Protein AF-A0AAD4YRJ9-F1 (afdb_monomer)

pLDDT: mean 75.24, std 16.83, range [31.03, 90.44]

InterPro domains:
  IPR000873 AMP-dependent synthetase/ligase domain [PF00501] (6-112)

Solvent-accessible surface area (backbone atoms only — not comparable to full-atom values): 7848 Å² total; per-residue (Å²): 118,70,64,43,56,47,49,66,72,63,66,49,64,65,44,82,37,48,64,94,44,44,69,63,50,53,56,38,48,56,52,37,54,75,75,39,99,57,82,74,49,36,38,31,36,45,75,81,87,67,95,72,77,100,62,77,73,82,65,85,47,102,53,53,45,50,45,70,68,50,57,73,72,53,65,92,82,66,76,83,82,70,75,94,47,49,77,40,77,76,49,71,48,75,51,92,58,99,54,99,63,86,45,72,51,75,38,23,55,43,58,55,50,49,54,55,50,52,60,53,66,70,73,109

Sequence (124 aa):
MLSVRLLSHSEARIVFVDYQLLEIAQGTLNLLTQKTDTKPPILVLIAVSEGSSDTSPTICTSNTYEYESLLETGDGGFEIRRPRSEWDPISVNYTSGTTPRPKGVVYSSGVLILTRCLRFCFME

Foldseek 3Di:
DLLLLVCVVVVAQEDEDEPVCVVVVVVSQVVNVVPDVRDGHQYEYEYDCPDDDDCPPPPPDPRYHYPVVVVVVDDPPDDDDDDPDQPDWDDWDWDPDPDPHIDTDTHGNVNVVVVVVVVVVVVD

Structure (mmCIF, N/CA/C/O backbone):
data_AF-A0AAD4YRJ9-F1
#
_entry.id   AF-A0AAD4YRJ9-F1
#
loop_
_atom_site.group_PDB
_atom_site.id
_atom_site.type_symbol
_atom_site.label_atom_id
_atom_site.label_alt_id
_atom_site.label_comp_id
_atom_site.label_asym_id
_atom_site.label_entity_id
_atom_site.label_seq_id
_atom_site.pdbx_PDB_ins_code
_atom_site.Cartn_x
_atom_site.Cartn_y
_atom_site.Cartn_z
_atom_site.occupancy
_atom_site.B_iso_or_equiv
_atom_site.auth_seq_id
_atom_site.auth_comp_id
_atom_site.auth_asym_id
_atom_site.auth_atom_id
_atom_site.pdbx_PDB_model_num
ATOM 1 N N . MET A 1 1 ? -2.217 9.780 14.224 1.00 55.25 1 MET A N 1
ATOM 2 C CA . MET A 1 1 ? -1.922 11.005 13.428 1.00 55.25 1 MET A CA 1
ATOM 3 C C . MET A 1 1 ? -0.766 10.823 12.439 1.00 55.25 1 MET A C 1
ATOM 5 O O . MET A 1 1 ? -0.833 11.402 11.361 1.00 55.25 1 MET A O 1
ATOM 9 N N . LEU A 1 2 ? 0.256 10.011 12.759 1.00 59.69 2 LEU A N 1
ATOM 10 C CA . LEU A 1 2 ? 1.348 9.676 11.829 1.00 59.69 2 LEU A CA 1
ATOM 11 C C . LEU A 1 2 ? 0.848 8.911 10.582 1.00 59.69 2 LEU A C 1
ATOM 13 O O . LEU A 1 2 ? 1.251 9.226 9.469 1.00 59.69 2 LEU A O 1
ATOM 17 N N . SER A 1 3 ? -0.093 7.979 10.771 1.00 74.56 3 SER A N 1
ATOM 18 C CA . SER A 1 3 ? -0.665 7.122 9.721 1.00 74.56 3 SER A CA 1
ATOM 19 C C . SER A 1 3 ? -1.350 7.896 8.585 1.00 74.56 3 SER A C 1
ATOM 21 O O . SER A 1 3 ? -1.067 7.636 7.423 1.00 74.56 3 SER A O 1
ATOM 23 N N . VAL A 1 4 ? -2.173 8.905 8.903 1.00 82.38 4 VAL A N 1
ATOM 24 C CA . VAL A 1 4 ? -2.864 9.748 7.901 1.00 82.38 4 VAL A CA 1
ATOM 25 C C . VAL A 1 4 ? -1.858 10.435 6.975 1.00 82.38 4 VAL A C 1
ATOM 27 O O . VAL A 1 4 ? -1.977 10.348 5.762 1.00 82.38 4 VAL A O 1
ATOM 30 N N . ARG A 1 5 ? -0.827 11.080 7.539 1.00 83.31 5 ARG A N 1
ATOM 31 C CA . ARG A 1 5 ? 0.186 11.797 6.745 1.00 83.31 5 ARG A CA 1
ATOM 32 C C . ARG A 1 5 ? 1.020 10.858 5.881 1.00 83.31 5 ARG A C 1
ATOM 34 O O . ARG A 1 5 ? 1.406 11.250 4.787 1.00 83.31 5 ARG A O 1
ATOM 41 N N . LEU A 1 6 ? 1.315 9.658 6.380 1.00 85.38 6 LEU A N 1
ATOM 42 C CA . LEU A 1 6 ? 2.046 8.643 5.627 1.00 85.38 6 LEU A CA 1
ATOM 43 C C . LEU A 1 6 ? 1.241 8.176 4.418 1.00 85.38 6 LEU A C 1
ATOM 45 O O . LEU A 1 6 ? 1.779 8.177 3.319 1.00 85.38 6 LEU A O 1
ATOM 49 N N . LEU A 1 7 ? -0.039 7.855 4.613 1.00 83.75 7 LEU A N 1
ATOM 50 C CA . LEU A 1 7 ? -0.923 7.429 3.530 1.00 83.75 7 LEU A CA 1
ATOM 51 C C . LEU A 1 7 ? -1.183 8.550 2.513 1.00 83.75 7 LEU A C 1
ATOM 53 O O . LEU A 1 7 ? -1.186 8.285 1.316 1.00 83.75 7 LEU A O 1
ATOM 57 N N . SER A 1 8 ? -1.327 9.803 2.964 1.00 85.00 8 SER A N 1
ATOM 58 C CA . SER A 1 8 ? -1.414 10.953 2.051 1.00 85.00 8 SER A CA 1
ATOM 59 C C . SER A 1 8 ? -0.128 11.147 1.246 1.00 85.00 8 SER A C 1
ATOM 61 O O . SER A 1 8 ? -0.192 11.463 0.068 1.00 85.00 8 SER A O 1
ATOM 63 N N . HIS A 1 9 ? 1.043 10.984 1.871 1.00 86.50 9 HIS A N 1
ATOM 64 C CA . HIS A 1 9 ? 2.334 11.197 1.209 1.00 86.50 9 HIS A CA 1
ATOM 65 C C . HIS A 1 9 ? 2.730 10.040 0.286 1.00 86.50 9 HIS A C 1
ATOM 67 O O . HIS A 1 9 ? 3.439 10.254 -0.691 1.00 86.50 9 HIS A O 1
ATOM 73 N N . SER A 1 10 ? 2.326 8.808 0.603 1.00 86.25 10 SER A N 1
ATOM 74 C CA . SER A 1 10 ? 2.628 7.638 -0.222 1.00 86.25 10 SER A CA 1
ATOM 75 C C . SER A 1 10 ? 1.723 7.505 -1.440 1.00 86.25 10 SER A C 1
ATOM 77 O O . SER A 1 10 ? 2.042 6.697 -2.308 1.00 86.25 10 SER A O 1
ATOM 79 N N . GLU A 1 11 ? 0.608 8.245 -1.488 1.00 86.00 11 GLU A N 1
ATOM 80 C CA . GLU A 1 11 ? -0.424 8.124 -2.527 1.00 86.00 11 GLU A CA 1
ATOM 81 C C . GLU A 1 11 ? -0.848 6.661 -2.748 1.00 86.00 11 GLU A C 1
ATOM 83 O O . GLU A 1 11 ? -1.108 6.210 -3.869 1.00 86.00 11 GLU A O 1
ATOM 88 N N . ALA A 1 12 ? -0.877 5.888 -1.655 1.00 86.50 12 ALA A N 1
ATOM 89 C CA . ALA A 1 12 ? -1.204 4.474 -1.705 1.00 86.50 12 ALA A CA 1
ATOM 90 C C . ALA A 1 12 ? -2.596 4.283 -2.317 1.00 86.50 12 ALA A C 1
ATOM 92 O O . ALA A 1 12 ? -3.555 4.955 -1.945 1.00 86.50 12 ALA A O 1
ATOM 93 N N . ARG A 1 13 ? -2.705 3.339 -3.256 1.00 87.69 13 ARG A N 1
ATOM 94 C CA . ARG A 1 13 ? -3.984 2.976 -3.888 1.00 87.69 13 ARG A CA 1
ATOM 95 C C . ARG A 1 13 ? -4.672 1.810 -3.191 1.00 87.69 13 ARG A C 1
ATOM 97 O O . ARG A 1 13 ? -5.893 1.713 -3.237 1.00 87.69 13 ARG A O 1
ATOM 104 N N . ILE A 1 14 ? -3.882 0.933 -2.578 1.00 89.88 14 ILE A N 1
ATOM 105 C CA . ILE A 1 14 ? -4.322 -0.279 -1.889 1.00 89.88 14 ILE A CA 1
ATOM 106 C C . ILE A 1 14 ? -3.573 -0.347 -0.558 1.00 89.88 14 ILE A C 1
ATOM 108 O O . ILE A 1 14 ? -2.380 -0.037 -0.512 1.00 89.88 14 ILE A O 1
ATOM 112 N N . VAL A 1 15 ? -4.264 -0.736 0.511 1.00 90.44 15 VAL A N 1
ATOM 113 C CA . VAL A 1 15 ? -3.689 -0.948 1.842 1.00 90.44 15 VAL A CA 1
ATOM 114 C C . VAL A 1 15 ? -4.130 -2.312 2.353 1.00 90.44 15 VAL A C 1
ATOM 116 O O . VAL A 1 15 ? -5.323 -2.562 2.502 1.00 90.44 15 VAL A O 1
ATOM 119 N N . PHE A 1 16 ? -3.155 -3.168 2.646 1.00 90.38 16 PHE A N 1
ATOM 120 C CA . PHE A 1 16 ? -3.384 -4.444 3.314 1.00 90.38 16 PHE A CA 1
ATOM 121 C C . PHE A 1 16 ? -3.363 -4.240 4.826 1.00 90.38 16 PHE A C 1
ATOM 123 O O . PHE A 1 16 ? -2.486 -3.544 5.346 1.00 90.38 16 PHE A O 1
ATOM 130 N N . VAL A 1 17 ? -4.334 -4.821 5.523 1.00 90.12 17 VAL A N 1
ATOM 131 C CA . VAL A 1 17 ? -4.517 -4.650 6.966 1.00 90.12 17 VAL A CA 1
ATOM 132 C C . VAL A 1 17 ? -4.850 -5.998 7.587 1.00 90.12 17 VAL A C 1
ATOM 134 O O . VAL A 1 17 ? -5.699 -6.722 7.078 1.00 90.12 17 VAL A O 1
ATOM 137 N N . ASP A 1 18 ? -4.185 -6.321 8.690 1.00 89.06 18 ASP A N 1
ATOM 138 C CA . ASP A 1 18 ? -4.538 -7.466 9.529 1.00 89.06 18 ASP A CA 1
ATOM 139 C C . ASP A 1 18 ? -5.871 -7.214 10.251 1.00 89.06 18 ASP A C 1
ATOM 141 O O . ASP A 1 18 ? -6.174 -6.074 10.618 1.00 89.06 18 ASP A O 1
ATOM 145 N N . TYR A 1 19 ? -6.649 -8.266 10.504 1.00 84.62 19 TYR A N 1
ATOM 146 C CA . TYR A 1 19 ? -7.891 -8.185 11.272 1.00 84.62 19 TYR A CA 1
ATOM 147 C C . TYR A 1 19 ? -7.7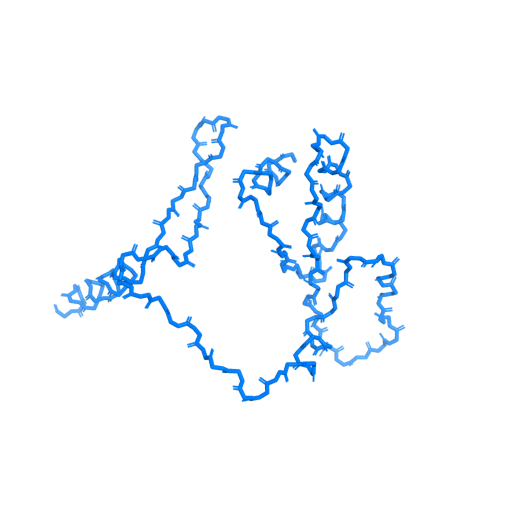64 -7.386 12.579 1.00 84.62 19 TYR A C 1
ATOM 149 O O . TYR A 1 19 ? -8.620 -6.551 12.877 1.00 84.62 19 TYR A O 1
ATOM 157 N N . GLN A 1 20 ? -6.656 -7.537 13.309 1.00 86.00 20 GLN A N 1
ATOM 158 C CA . GLN A 1 20 ? -6.417 -6.834 14.578 1.00 86.00 20 GLN A CA 1
ATOM 159 C C . GLN A 1 20 ? -6.294 -5.308 14.434 1.00 86.00 20 GLN A C 1
ATOM 161 O O . GLN A 1 20 ? -6.462 -4.571 15.406 1.00 86.00 20 GLN A O 1
ATOM 166 N N . LEU A 1 21 ? -5.977 -4.813 13.236 1.00 87.25 21 LEU A N 1
ATOM 167 C CA . LEU A 1 21 ? -5.735 -3.394 12.957 1.00 87.25 21 LEU A CA 1
ATOM 168 C C . LEU A 1 21 ? -6.863 -2.742 12.147 1.00 87.25 21 LEU A C 1
ATOM 170 O O . LEU A 1 21 ? -6.758 -1.563 11.792 1.00 87.25 21 LEU A O 1
ATOM 174 N N . LEU A 1 22 ? -7.944 -3.477 11.870 1.00 85.62 22 LEU A N 1
ATOM 175 C CA . LEU A 1 22 ? -9.047 -3.031 11.022 1.00 85.62 22 LEU A CA 1
ATOM 176 C C . LEU A 1 22 ? -9.678 -1.723 11.518 1.00 85.62 22 LEU A C 1
ATOM 178 O O . LEU A 1 22 ? -9.828 -0.779 10.741 1.00 85.62 22 LEU A O 1
ATOM 182 N N . GLU A 1 23 ? -9.990 -1.631 12.812 1.00 85.75 23 GLU A N 1
ATOM 183 C CA . GLU A 1 23 ? -10.621 -0.439 13.399 1.00 85.75 23 GLU A CA 1
ATOM 184 C C . GLU A 1 23 ? -9.730 0.805 13.264 1.00 85.75 23 GLU A C 1
ATOM 186 O O . GLU A 1 23 ? -10.184 1.890 12.887 1.00 85.75 23 GLU A O 1
ATOM 191 N N . ILE A 1 24 ? -8.425 0.643 13.506 1.00 88.81 24 ILE A N 1
ATOM 192 C CA . ILE A 1 24 ? -7.434 1.721 13.395 1.00 88.81 24 ILE A CA 1
ATOM 193 C C . ILE A 1 24 ? -7.309 2.178 11.938 1.00 88.81 24 ILE A C 1
ATOM 195 O O . ILE A 1 24 ? -7.201 3.383 11.663 1.00 88.81 24 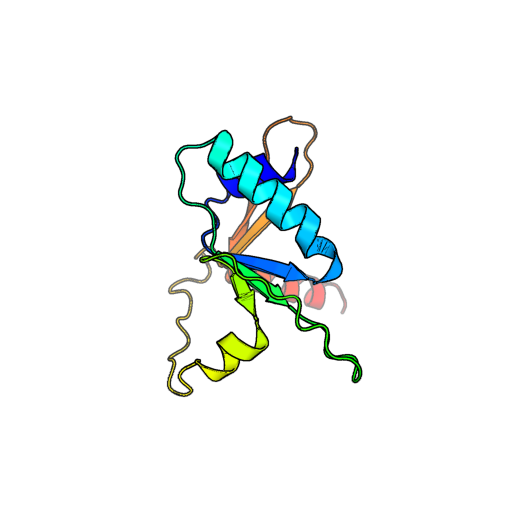ILE A O 1
ATOM 199 N N . ALA A 1 25 ? -7.327 1.234 10.997 1.00 87.44 25 ALA A N 1
ATOM 200 C CA . ALA A 1 25 ? -7.256 1.526 9.574 1.00 87.44 25 ALA A CA 1
ATOM 201 C C . ALA A 1 25 ? -8.502 2.280 9.095 1.00 87.44 25 ALA A C 1
ATOM 203 O O . ALA A 1 25 ? -8.361 3.356 8.512 1.00 87.44 25 ALA A O 1
ATOM 204 N N . GLN A 1 26 ? -9.706 1.800 9.414 1.00 87.12 26 GLN A N 1
ATOM 205 C CA . GLN A 1 26 ? -10.963 2.474 9.069 1.00 87.12 26 GLN A CA 1
ATOM 206 C C . GLN A 1 26 ? -11.035 3.884 9.666 1.00 87.12 26 GLN A C 1
ATOM 208 O O . GLN A 1 26 ? -11.330 4.848 8.955 1.00 87.12 26 GLN A O 1
ATOM 213 N N . GLY A 1 27 ? -10.669 4.041 10.943 1.00 88.25 27 GLY A N 1
ATOM 214 C CA . GLY A 1 27 ? -10.580 5.353 11.584 1.00 88.25 27 GLY A CA 1
ATOM 215 C C . GLY A 1 27 ? -9.604 6.290 10.866 1.00 88.25 27 GLY A C 1
ATOM 216 O O . GLY A 1 27 ? -9.894 7.469 10.660 1.00 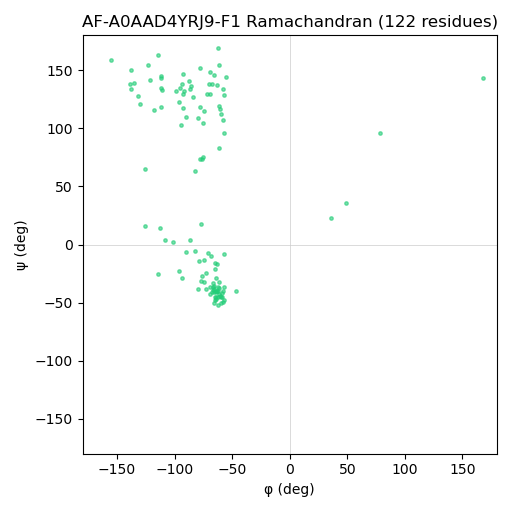88.25 27 GLY A O 1
ATOM 217 N N . THR A 1 28 ? -8.464 5.767 10.410 1.00 87.62 28 THR A N 1
ATOM 218 C CA . THR A 1 28 ? -7.475 6.539 9.645 1.00 87.62 28 THR A CA 1
ATOM 219 C C . THR A 1 28 ? -8.006 6.951 8.266 1.00 87.62 28 THR A C 1
ATOM 221 O O . THR A 1 28 ? -7.790 8.096 7.869 1.00 87.62 28 THR A O 1
ATOM 224 N N . LEU A 1 29 ? -8.719 6.073 7.551 1.00 86.81 29 LEU A N 1
ATOM 225 C CA . LEU A 1 29 ? -9.303 6.365 6.231 1.00 86.81 29 LEU A CA 1
ATOM 226 C C . LEU A 1 29 ? -10.418 7.413 6.297 1.00 86.81 29 LEU A C 1
ATOM 228 O O . LEU A 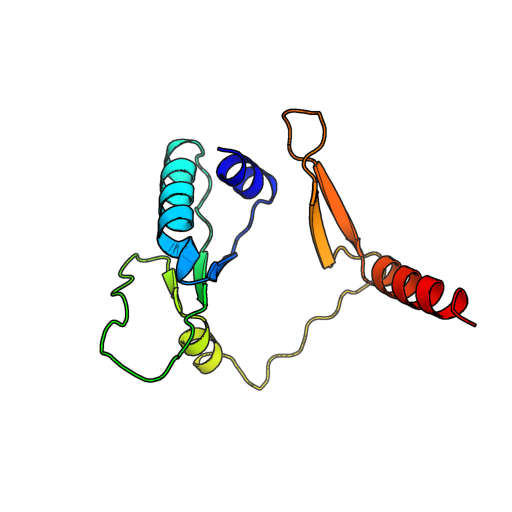1 29 ? -10.474 8.316 5.456 1.00 86.81 29 LEU A O 1
ATOM 232 N N . ASN A 1 30 ? -11.254 7.348 7.333 1.00 87.75 30 ASN A N 1
ATOM 233 C CA . ASN A 1 30 ? -12.282 8.355 7.590 1.00 87.75 30 ASN A CA 1
ATOM 234 C C . ASN A 1 30 ? -11.651 9.737 7.816 1.00 87.75 30 ASN A C 1
ATOM 236 O O . ASN A 1 30 ? -12.080 10.726 7.224 1.00 87.75 30 ASN A O 1
ATOM 240 N N . LEU A 1 31 ? -10.573 9.803 8.605 1.00 88.06 31 LEU A N 1
ATOM 241 C CA . LEU A 1 31 ? -9.823 11.045 8.825 1.00 88.06 31 LEU A CA 1
ATOM 242 C C . LEU A 1 31 ? -9.103 11.547 7.567 1.00 88.06 31 LEU A C 1
ATOM 244 O O . LEU A 1 31 ? -8.955 12.756 7.396 1.00 88.06 31 LEU A O 1
ATOM 248 N N . LEU A 1 32 ? -8.637 10.640 6.708 1.00 86.31 32 LEU A N 1
ATOM 249 C CA . LEU A 1 32 ? -8.027 10.960 5.416 1.00 86.31 32 LEU A CA 1
ATOM 250 C C . LEU A 1 32 ? -9.036 11.673 4.510 1.00 86.31 32 LEU A C 1
ATOM 252 O O . LEU A 1 32 ? -8.774 12.779 4.049 1.00 86.31 32 LEU A O 1
ATOM 256 N N . THR A 1 33 ? -10.219 11.083 4.347 1.00 84.88 33 THR A N 1
ATOM 257 C CA . THR A 1 33 ? -11.297 11.629 3.505 1.00 84.88 33 THR A CA 1
ATOM 258 C C . THR A 1 33 ? -11.767 13.002 3.998 1.00 84.88 33 THR A C 1
ATOM 260 O O . THR A 1 33 ? -12.113 13.866 3.205 1.00 84.88 33 THR A O 1
ATOM 263 N N . GLN A 1 34 ? -11.730 13.244 5.313 1.00 85.44 34 GLN A N 1
ATOM 264 C CA . GLN A 1 34 ? -12.075 14.550 5.888 1.00 85.44 34 GLN A CA 1
ATOM 265 C C . GLN A 1 34 ? -10.998 15.624 5.681 1.00 85.44 34 GLN A C 1
ATOM 267 O O . GLN A 1 34 ? -11.317 16.809 5.627 1.00 85.44 34 GLN A O 1
ATOM 272 N N . LYS A 1 35 ? -9.714 15.245 5.643 1.00 81.62 35 LYS A N 1
ATOM 273 C CA . LYS A 1 35 ? -8.588 16.199 5.614 1.00 81.62 35 LYS A CA 1
ATOM 274 C C . LYS A 1 35 ? -8.056 16.492 4.222 1.00 81.62 35 LYS A C 1
ATOM 276 O O . LYS A 1 35 ? -7.371 17.498 4.046 1.00 81.62 35 LYS A O 1
ATOM 281 N N . THR A 1 36 ? -8.290 15.597 3.277 1.00 75.06 36 THR A N 1
ATOM 282 C CA . THR A 1 36 ? -7.705 15.649 1.940 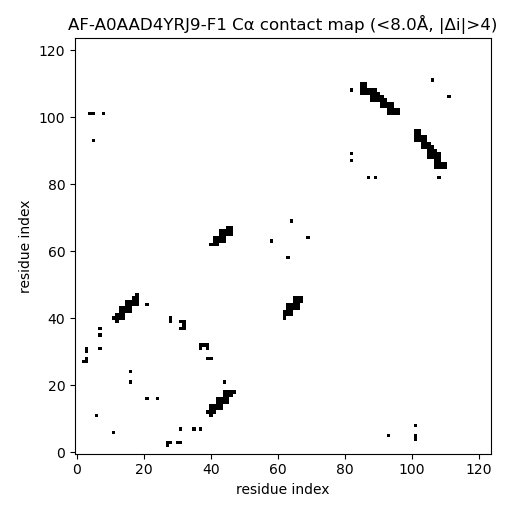1.00 75.06 36 THR A CA 1
ATOM 283 C C . THR A 1 36 ? -8.753 15.274 0.912 1.00 75.06 36 THR A C 1
ATOM 285 O O . THR A 1 36 ? -9.465 14.297 1.104 1.00 75.06 36 THR A O 1
ATOM 288 N N . ASP A 1 37 ? -8.786 15.999 -0.204 1.00 75.75 37 ASP A N 1
ATOM 289 C CA . ASP A 1 37 ? -9.698 15.756 -1.334 1.00 75.75 37 ASP A CA 1
ATOM 290 C C . ASP A 1 37 ? -9.249 14.569 -2.222 1.00 75.75 37 ASP A C 1
ATOM 292 O O . ASP A 1 37 ? -9.618 14.423 -3.385 1.00 75.75 37 ASP A O 1
ATOM 296 N N . THR A 1 38 ? -8.360 13.722 -1.696 1.00 73.94 38 THR A N 1
ATOM 297 C CA . THR A 1 38 ? -7.808 12.560 -2.393 1.00 73.94 38 THR A CA 1
ATOM 298 C C . THR A 1 38 ? -8.686 11.337 -2.197 1.00 73.94 38 THR A C 1
ATOM 300 O O . THR A 1 38 ? -9.146 11.061 -1.088 1.00 73.94 38 THR A O 1
ATOM 303 N N . LYS A 1 39 ? -8.843 10.544 -3.263 1.00 80.00 39 LYS A N 1
ATOM 304 C CA . LYS A 1 39 ? -9.569 9.273 -3.214 1.00 80.00 39 LYS A CA 1
ATOM 305 C C . LYS A 1 39 ? -8.946 8.351 -2.151 1.00 80.00 39 LYS A C 1
ATOM 307 O O . LYS A 1 39 ? -7.734 8.130 -2.204 1.00 80.00 39 LYS A O 1
ATOM 312 N N . PRO A 1 40 ? -9.739 7.792 -1.218 1.00 82.69 40 PRO A N 1
ATOM 313 C CA . PRO A 1 40 ? -9.205 6.881 -0.217 1.00 82.69 40 PRO A CA 1
ATOM 314 C C . PRO A 1 40 ? -8.694 5.591 -0.880 1.00 82.69 40 PRO A C 1
ATOM 316 O O . PRO A 1 40 ? -9.284 5.135 -1.870 1.00 82.69 40 PRO A O 1
ATOM 319 N N . PRO A 1 41 ? -7.615 4.987 -0.351 1.00 86.94 41 PRO A N 1
ATOM 320 C CA . PRO A 1 41 ? -7.150 3.690 -0.819 1.00 86.94 41 PRO A CA 1
ATOM 321 C C . PRO A 1 41 ? -8.205 2.603 -0.607 1.00 86.94 41 PRO A C 1
ATOM 323 O O . PRO A 1 41 ? -9.038 2.678 0.297 1.00 86.94 41 PRO A O 1
ATOM 326 N N . ILE A 1 42 ? -8.119 1.564 -1.429 1.00 88.69 42 ILE A N 1
ATOM 327 C CA . ILE A 1 42 ? -8.874 0.325 -1.256 1.00 88.69 42 ILE A CA 1
ATOM 328 C C . ILE A 1 42 ? -8.280 -0.431 -0.067 1.00 88.69 42 ILE A C 1
ATOM 330 O O . ILE A 1 42 ? -7.063 -0.627 -0.010 1.00 88.69 42 ILE A O 1
ATOM 334 N N . LEU A 1 43 ? -9.122 -0.848 0.875 1.00 88.94 43 LEU A N 1
ATOM 335 C CA . LEU A 1 43 ? -8.694 -1.630 2.030 1.00 88.94 43 LEU A CA 1
ATOM 336 C C . LEU A 1 43 ? -8.834 -3.118 1.710 1.00 88.94 43 LEU A C 1
ATOM 338 O O . LEU A 1 43 ? -9.885 -3.558 1.250 1.00 88.94 43 LEU A O 1
ATOM 342 N N . VAL A 1 44 ? -7.776 -3.886 1.950 1.00 89.31 44 VAL A N 1
ATOM 343 C CA . VAL A 1 44 ? -7.777 -5.345 1.812 1.00 89.31 44 VAL A CA 1
ATOM 344 C C . VAL A 1 44 ? -7.495 -5.956 3.176 1.00 89.31 44 VAL A C 1
ATOM 346 O O . VAL A 1 44 ? -6.426 -5.740 3.747 1.00 89.31 44 VAL A O 1
ATOM 349 N N . LEU A 1 45 ? -8.464 -6.692 3.707 1.00 88.94 45 LEU A N 1
ATOM 350 C CA . LEU A 1 45 ? -8.355 -7.375 4.983 1.00 88.94 45 LEU A CA 1
ATOM 351 C C . LEU A 1 45 ? -7.670 -8.728 4.806 1.00 88.94 45 LEU A C 1
ATOM 353 O O . LEU A 1 45 ? -8.130 -9.558 4.027 1.00 88.94 45 LEU A O 1
ATOM 357 N N . ILE A 1 46 ? -6.624 -8.969 5.587 1.00 87.81 46 ILE A N 1
ATOM 358 C CA . ILE A 1 46 ? -6.025 -10.289 5.760 1.00 87.81 46 ILE A CA 1
ATOM 359 C C . ILE A 1 46 ? -6.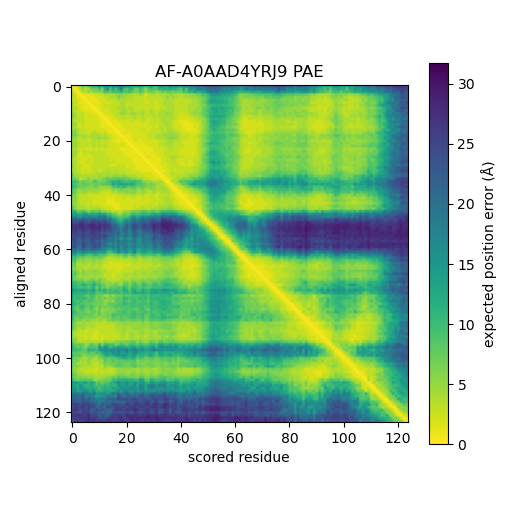669 -10.905 7.003 1.00 87.81 46 ILE A C 1
ATOM 361 O O . ILE A 1 46 ? -6.371 -10.505 8.131 1.00 87.81 46 ILE A O 1
ATOM 365 N N . ALA A 1 47 ? -7.606 -11.825 6.784 1.00 80.81 47 ALA A N 1
ATOM 366 C CA . ALA A 1 47 ? -8.245 -12.581 7.851 1.00 80.81 47 ALA A CA 1
ATOM 367 C C . ALA A 1 47 ? -7.391 -13.806 8.201 1.00 80.81 47 ALA A C 1
ATOM 369 O O . ALA A 1 47 ? -6.897 -14.504 7.317 1.00 80.81 47 ALA A O 1
ATOM 370 N N . VAL A 1 48 ? -7.221 -14.078 9.495 1.00 70.88 48 VAL A N 1
ATOM 371 C CA . VAL A 1 48 ? -6.605 -15.322 9.963 1.00 70.88 48 VAL A CA 1
ATOM 372 C C . VAL A 1 48 ? -7.730 -16.332 10.157 1.00 70.88 48 VAL A C 1
ATOM 374 O O . VAL A 1 48 ? -8.555 -16.180 11.056 1.00 70.88 48 VAL A O 1
ATOM 377 N N . SER A 1 49 ? -7.781 -17.349 9.298 1.00 59.66 49 SER A N 1
ATOM 378 C CA . SER A 1 49 ? -8.721 -18.465 9.424 1.00 59.66 49 SER A CA 1
ATOM 379 C C . SER A 1 49 ? -8.246 -19.425 10.522 1.00 59.66 49 SER A C 1
ATOM 381 O O . SER A 1 49 ? -7.703 -20.494 10.259 1.00 59.66 49 SER A O 1
ATOM 383 N N . GLU A 1 50 ? -8.393 -19.019 11.782 1.00 49.97 50 GLU A N 1
ATOM 384 C CA . GLU A 1 50 ? -8.372 -19.958 12.906 1.00 49.97 50 GLU A CA 1
ATOM 385 C C . GLU A 1 50 ? -9.763 -20.597 12.944 1.00 49.97 50 GLU A C 1
ATOM 387 O O . GLU A 1 50 ? -10.761 -19.927 13.208 1.00 49.97 50 GLU A O 1
ATOM 392 N N . GLY A 1 51 ? -9.854 -21.876 12.577 1.00 51.44 51 GLY A N 1
ATOM 393 C CA . GLY A 1 51 ? -11.122 -22.573 12.388 1.00 51.44 51 GLY A CA 1
ATOM 394 C C . GLY A 1 51 ? -12.019 -22.552 13.627 1.00 51.44 51 GLY A C 1
ATOM 395 O O . GLY A 1 51 ? -11.879 -23.396 14.503 1.00 51.44 51 GLY A O 1
ATOM 396 N N . SER A 1 52 ? -12.955 -21.606 13.701 1.00 44.47 52 SER A N 1
ATOM 397 C CA . SER A 1 52 ? -14.300 -21.726 14.283 1.00 44.47 52 SER A CA 1
ATOM 398 C C . SER A 1 52 ? -14.962 -20.353 14.442 1.00 44.47 52 SER A C 1
ATOM 400 O O . SER A 1 52 ? -14.337 -19.378 14.844 1.00 44.47 52 SER A O 1
ATOM 402 N N . SER A 1 53 ? -16.277 -20.341 14.206 1.00 36.94 53 SER A N 1
ATOM 403 C CA . SER A 1 53 ? -17.262 -19.279 14.467 1.00 36.94 53 SER A CA 1
ATOM 404 C C . SER A 1 53 ? -17.323 -18.103 13.482 1.00 36.94 53 SER A C 1
ATOM 406 O O . SER A 1 53 ? -16.593 -17.127 13.598 1.00 36.94 53 SER A O 1
ATOM 408 N N . ASP A 1 54 ? -18.249 -18.207 12.519 1.00 41.25 54 ASP A N 1
ATOM 409 C CA . ASP A 1 54 ? -19.440 -17.349 12.300 1.00 41.25 54 ASP A CA 1
ATOM 410 C C . ASP A 1 54 ? -19.376 -15.839 12.581 1.00 41.25 54 ASP A C 1
ATOM 412 O O . ASP A 1 54 ? -20.400 -15.179 12.745 1.00 41.25 54 ASP A O 1
ATOM 416 N N . THR A 1 55 ? -18.195 -15.246 12.563 1.00 41.81 55 THR A N 1
ATOM 417 C CA . THR A 1 55 ? -18.035 -13.798 12.523 1.00 41.81 55 THR A CA 1
ATOM 418 C C . THR A 1 55 ? -17.154 -13.484 11.333 1.00 41.81 55 THR A C 1
ATOM 420 O O . THR A 1 55 ? -16.040 -12.998 11.483 1.00 41.81 55 THR A O 1
ATOM 423 N N . SER A 1 56 ? -17.654 -13.765 10.123 1.00 45.25 56 SER A N 1
ATOM 424 C CA . SER A 1 56 ? -17.259 -12.924 8.997 1.00 45.25 56 SER A CA 1
ATOM 425 C C . SER A 1 56 ? -17.693 -11.525 9.426 1.00 45.25 56 SER A C 1
ATOM 427 O O . SER A 1 56 ? -18.899 -11.290 9.567 1.00 45.25 56 SER A O 1
ATOM 429 N N . PRO A 1 57 ? -16.767 -10.625 9.796 1.00 46.72 57 PRO A N 1
ATOM 430 C CA . PRO A 1 57 ? -17.170 -9.279 10.122 1.00 46.72 57 PRO A CA 1
ATOM 431 C C . PRO A 1 57 ? -17.773 -8.792 8.820 1.00 46.72 57 PRO A C 1
ATOM 433 O O . PRO A 1 57 ? -17.120 -8.822 7.779 1.00 46.72 57 PRO A O 1
ATOM 436 N N . THR A 1 58 ? -19.049 -8.439 8.847 1.00 46.84 58 THR A N 1
ATOM 437 C CA . THR A 1 58 ? -19.722 -7.819 7.719 1.00 46.84 58 THR A CA 1
ATOM 438 C C . THR A 1 58 ? -19.006 -6.499 7.454 1.00 46.84 58 THR A C 1
ATOM 440 O O . THR A 1 58 ? -19.421 -5.448 7.940 1.00 46.84 58 THR A O 1
ATOM 443 N N . ILE A 1 59 ? -17.887 -6.519 6.725 1.00 48.84 59 ILE A N 1
ATOM 444 C CA . ILE A 1 59 ? -17.176 -5.309 6.323 1.00 48.84 59 ILE A CA 1
ATOM 445 C C . ILE A 1 59 ? -17.887 -4.784 5.085 1.00 48.84 59 ILE A C 1
ATOM 447 O O . ILE A 1 59 ? -17.353 -4.704 3.986 1.00 48.84 59 ILE A O 1
ATOM 451 N N . CYS A 1 60 ? -19.152 -4.421 5.281 1.00 41.19 60 CYS A N 1
ATOM 452 C CA . CYS A 1 60 ? -19.952 -3.693 4.319 1.00 41.19 60 CYS A CA 1
ATOM 453 C C . CYS A 1 60 ? -19.553 -2.219 4.368 1.00 41.19 60 CYS A C 1
ATOM 455 O O . CYS A 1 60 ? -20.274 -1.360 4.866 1.00 41.19 60 CYS A O 1
ATOM 457 N N . THR A 1 61 ? -18.383 -1.917 3.822 1.00 50.81 61 THR A N 1
ATOM 458 C CA . THR A 1 61 ? -18.123 -0.606 3.224 1.00 50.81 61 THR A CA 1
ATOM 459 C C . THR A 1 61 ? -17.746 -0.850 1.773 1.00 50.81 61 THR A C 1
ATOM 461 O O . THR A 1 61 ? -17.055 -1.818 1.473 1.00 50.81 61 THR A O 1
ATOM 464 N N . SER A 1 62 ? -18.191 0.012 0.858 1.00 57.19 62 SER A N 1
ATOM 465 C CA . SER A 1 62 ? -18.037 -0.163 -0.600 1.00 57.19 62 SER A CA 1
ATOM 466 C C . SER A 1 62 ? -16.590 -0.325 -1.097 1.00 57.19 62 SER A C 1
ATOM 468 O O . SER A 1 62 ? -16.373 -0.586 -2.276 1.00 57.19 62 SER A O 1
ATOM 470 N N . ASN A 1 63 ? -15.600 -0.130 -0.223 1.00 66.12 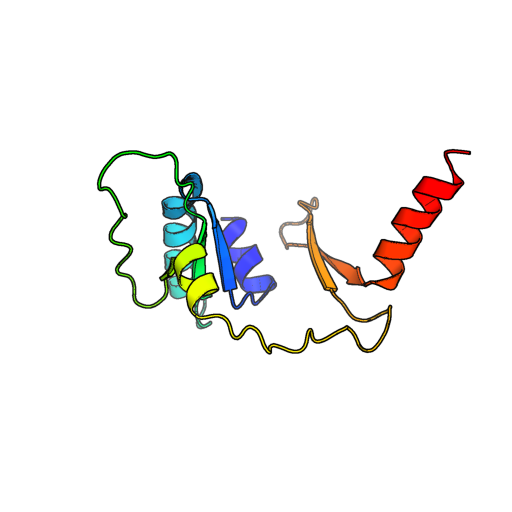63 ASN A N 1
ATOM 471 C CA . ASN A 1 63 ? -14.179 -0.064 -0.547 1.00 66.12 63 ASN A CA 1
ATOM 472 C C . ASN A 1 63 ? -13.315 -1.046 0.263 1.00 66.12 63 ASN A C 1
ATOM 474 O O . ASN A 1 63 ? -12.093 -0.873 0.289 1.00 66.12 63 ASN A O 1
ATOM 478 N N . THR A 1 64 ? -13.918 -2.047 0.911 1.00 79.12 64 THR A N 1
ATOM 479 C CA . THR A 1 64 ? -13.168 -3.098 1.608 1.00 79.12 64 THR A CA 1
ATOM 480 C C . THR A 1 64 ? -13.328 -4.445 0.914 1.00 79.12 64 THR A C 1
ATOM 482 O O . THR A 1 64 ? -14.437 -4.833 0.562 1.00 79.12 64 THR A O 1
ATOM 485 N N . TYR A 1 65 ? -12.215 -5.155 0.750 1.00 84.69 65 TYR A N 1
ATOM 486 C CA . TYR A 1 65 ? -12.149 -6.511 0.216 1.00 84.69 65 TYR A CA 1
ATOM 487 C C . TYR A 1 65 ? -11.472 -7.441 1.217 1.00 84.69 65 TYR A C 1
ATOM 489 O O . TYR A 1 65 ? -10.648 -7.004 2.016 1.00 84.69 65 TYR A O 1
ATOM 497 N N . GLU A 1 66 ? -11.780 -8.728 1.146 1.00 86.81 66 GLU A N 1
ATOM 498 C CA . GLU A 1 66 ? -11.041 -9.770 1.854 1.00 86.81 66 GLU A CA 1
ATOM 499 C C . GLU A 1 66 ? -9.953 -10.348 0.940 1.00 86.81 66 GLU A C 1
ATOM 501 O O . GLU A 1 66 ? -10.178 -10.561 -0.251 1.00 86.81 66 GLU A O 1
ATOM 506 N N . TYR A 1 67 ? -8.767 -10.586 1.497 1.00 88.12 67 TYR A N 1
ATOM 507 C CA . TYR A 1 67 ? -7.600 -11.079 0.772 1.00 88.12 67 TYR A CA 1
ATOM 508 C C . TYR A 1 67 ? -7.840 -12.438 0.103 1.00 88.12 67 TYR A C 1
ATOM 510 O O . TYR A 1 67 ? -7.595 -12.559 -1.094 1.00 88.12 67 TYR A O 1
ATOM 518 N N . GLU A 1 68 ? -8.358 -13.428 0.835 1.00 86.62 68 GLU A N 1
ATOM 519 C CA . GLU A 1 68 ? -8.593 -14.778 0.295 1.00 86.62 68 GLU A CA 1
ATOM 520 C C . GLU A 1 68 ? -9.647 -14.759 -0.819 1.00 86.62 68 GLU A C 1
ATOM 522 O O . GLU A 1 68 ? -9.405 -15.256 -1.917 1.00 86.62 68 GLU A O 1
ATOM 527 N N . SER A 1 69 ? -10.756 -14.046 -0.600 1.00 86.00 69 SER A N 1
ATOM 528 C CA . SER A 1 69 ? -11.771 -13.814 -1.633 1.00 86.00 69 SER A CA 1
ATOM 529 C C . SER A 1 69 ? -11.194 -13.136 -2.892 1.00 86.00 69 SER A C 1
ATOM 531 O O . SER A 1 69 ? -11.593 -13.452 -4.011 1.00 86.00 69 SER A O 1
ATOM 533 N N . LEU A 1 70 ? -10.235 -12.209 -2.753 1.00 85.56 70 LEU A N 1
ATOM 534 C CA . LEU A 1 70 ? -9.561 -11.595 -3.907 1.00 85.56 70 LEU A CA 1
ATOM 535 C C . LEU A 1 70 ? -8.654 -12.579 -4.650 1.00 85.56 70 LEU A C 1
ATOM 537 O O . LEU A 1 70 ? -8.578 -12.504 -5.879 1.00 85.56 70 LEU A O 1
ATOM 541 N N . LEU A 1 71 ? -7.976 -13.484 -3.942 1.00 85.62 71 LEU A N 1
ATOM 542 C CA . LEU A 1 71 ? -7.130 -14.500 -4.570 1.00 85.62 71 LEU A CA 1
ATOM 543 C C . LEU A 1 71 ? -7.942 -15.430 -5.476 1.00 85.62 71 LEU A C 1
ATOM 545 O O . LEU A 1 71 ? -7.474 -15.759 -6.565 1.00 85.62 71 LEU A O 1
ATOM 549 N N . GLU A 1 72 ? -9.169 -15.780 -5.086 1.00 86.50 72 GLU A N 1
ATOM 550 C CA . GLU A 1 72 ? -10.076 -16.602 -5.903 1.00 86.50 72 GLU A CA 1
ATOM 551 C C . GLU A 1 72 ? -10.484 -15.920 -7.217 1.00 86.50 72 GLU A C 1
ATOM 553 O O . GLU A 1 72 ? -10.729 -16.587 -8.221 1.00 86.50 72 GLU A O 1
ATOM 558 N N . THR A 1 73 ? -10.524 -14.585 -7.236 1.00 85.06 73 THR A N 1
ATOM 559 C CA . THR A 1 73 ? -10.826 -13.806 -8.451 1.00 85.06 73 THR A CA 1
ATOM 560 C C . THR A 1 73 ? -9.621 -13.605 -9.373 1.00 85.06 73 THR A C 1
ATOM 562 O O . THR A 1 73 ? -9.764 -13.031 -10.456 1.00 85.06 73 THR A O 1
ATOM 565 N N . GLY A 1 74 ? -8.427 -14.035 -8.956 1.00 83.50 74 GLY A N 1
ATOM 566 C CA . GLY A 1 74 ? -7.192 -13.858 -9.712 1.00 83.50 74 GLY A CA 1
ATOM 567 C C . GLY A 1 74 ? -7.134 -14.715 -10.980 1.00 83.50 74 GLY A C 1
ATOM 568 O O . GLY A 1 74 ? -7.477 -15.894 -10.973 1.00 83.50 74 GLY A O 1
ATOM 569 N N . ASP A 1 75 ? -6.641 -14.136 -12.076 1.00 87.06 75 ASP A N 1
ATOM 570 C CA . ASP A 1 75 ? -6.361 -14.880 -13.306 1.00 87.06 75 ASP A CA 1
ATOM 571 C C . ASP A 1 75 ? -5.046 -15.669 -13.175 1.00 87.06 75 ASP A C 1
ATOM 573 O O . ASP A 1 75 ? -3.968 -15.088 -13.021 1.00 87.06 75 ASP A O 1
ATOM 577 N N . GLY A 1 76 ? -5.123 -16.999 -13.280 1.00 83.00 76 GLY A N 1
ATOM 578 C CA . GLY A 1 76 ? -3.953 -17.883 -13.277 1.00 83.00 76 GLY A CA 1
ATOM 579 C C . GLY A 1 76 ? -3.026 -17.695 -14.485 1.00 83.00 76 GLY A C 1
ATOM 580 O O . GLY A 1 76 ? -1.879 -18.140 -14.449 1.00 83.00 76 GLY A O 1
ATOM 581 N N . GLY A 1 77 ? -3.495 -17.024 -15.541 1.00 88.00 77 GLY A N 1
ATOM 582 C CA . GLY A 1 77 ? -2.706 -16.630 -16.708 1.00 88.00 77 GLY A CA 1
ATOM 583 C C . GLY A 1 77 ? -1.969 -15.295 -16.564 1.00 88.00 77 GLY A C 1
ATOM 584 O O . GLY A 1 77 ? -1.345 -14.853 -17.529 1.00 88.00 77 GLY A O 1
ATOM 585 N N . PHE A 1 78 ? -2.028 -14.633 -15.401 1.00 87.38 78 PHE A N 1
ATOM 586 C CA . PHE A 1 78 ? -1.425 -13.314 -15.220 1.00 87.38 78 PHE A CA 1
ATOM 587 C C . PHE A 1 78 ? 0.096 -13.330 -15.444 1.00 87.38 78 PHE A C 1
ATOM 589 O O . PHE A 1 78 ? 0.865 -13.938 -14.694 1.00 87.38 78 PHE A O 1
ATOM 596 N N . GLU A 1 79 ? 0.551 -12.594 -16.458 1.00 87.81 79 GLU A N 1
ATOM 597 C CA . GLU A 1 79 ? 1.975 -12.422 -16.723 1.00 87.81 79 GLU A CA 1
ATOM 598 C C . GLU A 1 79 ? 2.593 -11.459 -15.699 1.00 87.81 79 GLU A C 1
ATOM 600 O O . GLU A 1 79 ? 2.277 -10.265 -15.649 1.00 87.81 79 GLU A O 1
ATOM 605 N N . ILE A 1 80 ? 3.510 -11.975 -14.873 1.00 82.62 80 ILE A N 1
ATOM 606 C CA . ILE A 1 80 ? 4.204 -11.179 -13.857 1.00 82.62 80 ILE A CA 1
ATOM 607 C C . ILE A 1 80 ? 4.970 -10.045 -14.537 1.00 82.62 80 ILE A C 1
ATOM 609 O O . ILE A 1 80 ? 5.992 -10.253 -15.198 1.00 82.62 80 ILE A O 1
ATOM 613 N N . ARG A 1 81 ? 4.527 -8.811 -14.294 1.00 84.38 81 ARG A N 1
ATOM 614 C CA . ARG A 1 81 ? 5.199 -7.627 -14.818 1.00 84.38 81 ARG A CA 1
ATOM 615 C C . ARG A 1 81 ? 6.469 -7.342 -14.027 1.00 84.38 81 ARG A C 1
ATOM 617 O O . ARG A 1 81 ? 6.421 -6.842 -12.904 1.00 84.38 81 ARG A O 1
ATOM 624 N N . ARG A 1 82 ? 7.613 -7.661 -14.626 1.00 81.56 82 ARG A N 1
ATOM 625 C CA . ARG A 1 82 ? 8.925 -7.388 -14.035 1.00 81.56 82 ARG A CA 1
ATOM 626 C C . ARG A 1 82 ? 9.319 -5.916 -14.203 1.00 81.56 82 ARG A C 1
ATOM 628 O O . ARG A 1 82 ? 8.893 -5.280 -15.172 1.00 81.56 82 ARG A O 1
ATOM 635 N N . PRO A 1 83 ? 10.137 -5.375 -13.284 1.00 84.19 83 PRO A N 1
ATOM 636 C CA . PRO A 1 83 ? 10.792 -4.093 -13.502 1.00 84.19 83 PRO A CA 1
ATOM 637 C C . PRO A 1 83 ? 11.597 -4.132 -14.807 1.00 84.19 83 PRO A C 1
ATOM 639 O O . PRO A 1 83 ? 12.164 -5.168 -15.158 1.00 84.19 83 PRO A O 1
ATOM 642 N N . ARG A 1 84 ? 11.634 -3.018 -15.541 1.00 85.88 84 ARG A N 1
ATOM 643 C CA . ARG A 1 84 ? 12.391 -2.902 -16.800 1.00 85.88 84 ARG A CA 1
ATOM 644 C C . ARG A 1 84 ? 13.883 -2.745 -16.535 1.00 85.88 84 ARG A C 1
ATOM 646 O O . ARG A 1 84 ? 14.696 -3.092 -17.385 1.00 85.88 84 ARG A O 1
ATOM 653 N N . SER A 1 85 ? 14.220 -2.200 -15.372 1.00 86.31 85 SER A N 1
ATOM 654 C CA . SER A 1 85 ? 15.577 -1.921 -14.926 1.00 86.31 85 SER A CA 1
ATOM 655 C C . SER A 1 85 ? 15.753 -2.307 -13.461 1.00 86.31 85 SER A C 1
ATOM 657 O O . SER A 1 85 ? 14.834 -2.196 -12.651 1.00 86.31 85 SER A O 1
ATOM 659 N N . GLU A 1 86 ? 16.971 -2.686 -13.083 1.00 84.12 86 GLU A N 1
ATOM 660 C CA . GLU A 1 86 ? 17.354 -2.899 -11.682 1.00 84.12 86 GLU A CA 1
ATOM 661 C C . GLU A 1 86 ? 17.259 -1.620 -10.835 1.00 84.12 86 GLU A C 1
ATOM 663 O O . GLU A 1 86 ? 17.219 -1.678 -9.604 1.00 84.12 86 GLU A O 1
ATOM 668 N N . TRP A 1 87 ? 17.202 -0.463 -11.490 1.00 83.56 87 TRP A N 1
ATOM 669 C CA . TRP A 1 87 ? 17.061 0.851 -10.868 1.00 83.56 87 TRP A CA 1
ATOM 670 C C . TRP A 1 87 ? 15.605 1.286 -10.697 1.00 83.56 87 TRP A C 1
ATOM 672 O O . TRP A 1 87 ? 15.350 2.300 -10.048 1.00 83.56 87 TRP A O 1
ATOM 682 N N . ASP A 1 88 ? 14.650 0.524 -11.232 1.00 86.69 88 ASP A N 1
ATOM 683 C CA . ASP A 1 88 ? 13.235 0.835 -11.069 1.00 86.69 88 ASP A CA 1
ATOM 684 C C . ASP A 1 88 ? 12.815 0.663 -9.597 1.00 86.69 88 ASP A C 1
ATOM 686 O O . ASP A 1 88 ? 13.212 -0.313 -8.943 1.00 86.69 88 ASP A O 1
ATOM 690 N N . PRO A 1 89 ? 12.005 1.590 -9.056 1.00 86.06 89 PRO A N 1
ATOM 691 C CA . PRO A 1 89 ? 11.568 1.535 -7.671 1.00 86.06 89 PRO A CA 1
ATOM 692 C C . PRO A 1 89 ? 10.604 0.363 -7.452 1.00 86.06 89 PRO A C 1
ATOM 694 O O . PRO A 1 89 ? 9.614 0.218 -8.168 1.00 86.06 89 PRO A O 1
ATOM 697 N N . ILE A 1 90 ? 10.878 -0.453 -6.433 1.00 88.06 90 ILE A N 1
ATOM 698 C CA . ILE A 1 90 ? 10.068 -1.630 -6.073 1.00 88.06 90 ILE A CA 1
ATOM 699 C C . ILE A 1 90 ? 9.389 -1.491 -4.712 1.00 88.06 90 ILE A C 1
ATOM 701 O O . ILE A 1 90 ? 8.363 -2.120 -4.466 1.00 88.06 90 ILE A O 1
ATOM 705 N N . SER A 1 91 ? 9.946 -0.681 -3.813 1.00 88.50 91 SER A N 1
ATOM 706 C CA . SER A 1 91 ? 9.373 -0.452 -2.491 1.00 88.50 91 SER A CA 1
ATOM 707 C C . SER A 1 91 ? 9.804 0.893 -1.922 1.00 88.50 91 SER A C 1
ATOM 709 O O . SER A 1 91 ? 10.810 1.480 -2.325 1.00 88.50 91 SER A O 1
ATOM 711 N N . VAL A 1 92 ? 9.022 1.392 -0.969 1.00 89.19 92 VAL A N 1
ATOM 712 C CA . VAL A 1 92 ? 9.336 2.588 -0.192 1.00 89.19 92 VAL A CA 1
ATOM 713 C C . VAL A 1 92 ? 9.120 2.279 1.282 1.00 89.19 92 VAL A C 1
ATOM 715 O O . VAL A 1 92 ? 8.053 1.810 1.668 1.00 89.19 92 VAL A O 1
ATOM 718 N N . ASN A 1 93 ? 10.128 2.547 2.110 1.00 88.06 93 ASN A N 1
ATOM 719 C CA . ASN A 1 93 ? 10.024 2.407 3.560 1.00 88.06 93 ASN A CA 1
ATOM 720 C C . ASN A 1 93 ? 10.064 3.781 4.214 1.00 88.06 93 ASN A C 1
ATOM 722 O O . ASN A 1 93 ? 10.923 4.606 3.901 1.00 88.06 93 ASN A O 1
ATOM 726 N N . TYR A 1 94 ? 9.150 4.023 5.146 1.00 86.81 94 TYR A N 1
ATOM 727 C CA . TYR A 1 94 ? 9.112 5.269 5.899 1.00 86.81 94 TYR A CA 1
ATOM 728 C C . TYR A 1 94 ? 9.840 5.123 7.227 1.00 86.81 94 TYR A C 1
ATOM 730 O O . TYR A 1 94 ? 9.624 4.160 7.958 1.00 86.81 94 TYR A O 1
ATOM 738 N N . THR A 1 95 ? 10.676 6.105 7.558 1.00 83.31 95 THR A N 1
ATOM 739 C CA . THR A 1 95 ? 11.378 6.154 8.843 1.00 83.31 95 THR A CA 1
ATOM 740 C C . THR A 1 95 ? 10.857 7.299 9.700 1.00 83.31 95 THR A C 1
ATOM 742 O O . THR A 1 95 ? 10.524 8.384 9.209 1.00 83.31 95 THR A O 1
ATOM 745 N N . SER A 1 96 ? 10.789 7.066 11.010 1.00 72.62 96 SER A N 1
ATOM 746 C CA . SER A 1 96 ? 10.525 8.107 12.000 1.00 72.62 96 SER A CA 1
ATOM 747 C C . SER A 1 96 ? 11.789 8.949 12.175 1.00 72.62 96 SER A C 1
ATOM 749 O O . SER A 1 96 ? 12.550 8.782 13.125 1.00 72.62 96 SER A O 1
ATOM 751 N N . GLY A 1 97 ? 12.077 9.809 11.201 1.00 66.56 97 GLY A N 1
ATOM 752 C CA . GLY A 1 97 ? 13.120 10.816 11.361 1.00 66.56 97 GLY A CA 1
ATOM 753 C C . GLY A 1 97 ? 12.780 11.792 12.495 1.00 66.56 97 GLY A C 1
ATOM 754 O O . GLY A 1 97 ? 11.648 11.865 12.961 1.00 66.56 97 GLY A O 1
ATOM 755 N N . THR A 1 98 ? 13.746 12.618 12.892 1.00 67.38 98 THR A N 1
ATOM 756 C CA . THR A 1 98 ? 13.554 13.702 13.878 1.00 67.38 98 THR A CA 1
ATOM 757 C C . THR A 1 98 ? 12.672 14.850 13.366 1.00 67.38 98 THR A C 1
ATOM 759 O O . THR A 1 98 ? 12.287 15.736 14.123 1.00 67.38 98 THR A O 1
ATOM 762 N N . THR A 1 99 ? 12.348 14.854 12.070 1.00 70.38 99 THR A N 1
ATOM 763 C CA . THR A 1 99 ? 11.546 15.888 11.413 1.00 70.38 99 THR A CA 1
ATOM 764 C C . THR A 1 99 ? 10.057 15.525 11.381 1.00 70.38 99 THR A C 1
ATOM 766 O O . THR A 1 99 ? 9.725 14.367 11.142 1.00 70.38 99 THR A O 1
ATOM 769 N N . PRO A 1 100 ? 9.139 16.506 11.472 1.00 67.31 100 PRO A N 1
ATOM 770 C CA . PRO A 1 100 ? 7.688 16.267 11.485 1.00 67.31 100 PRO A CA 1
ATOM 771 C C . PRO A 1 100 ? 7.097 15.804 10.139 1.00 67.31 100 PRO A C 1
ATOM 773 O O . PRO A 1 100 ? 5.906 15.480 10.067 1.00 67.31 100 PRO A O 1
ATOM 776 N N . ARG A 1 101 ? 7.901 15.808 9.067 1.00 76.88 101 ARG A N 1
ATOM 777 C CA . ARG A 1 101 ? 7.516 15.370 7.721 1.00 76.88 101 ARG A CA 1
ATOM 778 C C . ARG A 1 101 ? 8.011 13.938 7.478 1.00 76.88 101 ARG A C 1
ATOM 780 O O . ARG A 1 101 ? 9.185 13.677 7.754 1.00 76.88 101 ARG A O 1
ATOM 787 N N . PRO A 1 102 ? 7.157 13.031 6.966 1.00 77.31 102 PRO A N 1
ATOM 788 C CA . PRO A 1 102 ? 7.563 11.660 6.687 1.00 77.31 102 PRO A CA 1
ATOM 789 C C . PRO A 1 102 ? 8.654 11.627 5.613 1.00 77.31 102 PRO A C 1
ATOM 791 O O . PRO A 1 102 ? 8.574 12.348 4.619 1.00 77.31 102 PRO A O 1
ATOM 794 N N . LYS A 1 103 ? 9.674 10.792 5.823 1.00 82.69 103 LYS A N 1
ATOM 795 C CA . LYS A 1 103 ? 10.757 10.553 4.863 1.00 82.69 103 LYS A CA 1
ATOM 796 C C . LYS A 1 103 ? 10.635 9.127 4.339 1.00 82.69 103 LYS A C 1
ATOM 798 O O . LYS A 1 103 ? 10.700 8.189 5.132 1.00 82.69 103 LYS A O 1
ATOM 803 N N . GLY A 1 104 ? 10.424 8.989 3.032 1.00 82.25 104 GLY A N 1
ATOM 804 C CA . GLY A 1 104 ? 10.379 7.703 2.340 1.00 82.25 104 GLY A CA 1
ATOM 805 C C . GLY A 1 104 ? 11.738 7.378 1.728 1.00 82.25 104 GLY A C 1
ATOM 806 O O . GLY A 1 104 ? 12.262 8.161 0.940 1.00 82.25 104 GLY A O 1
ATOM 807 N N . V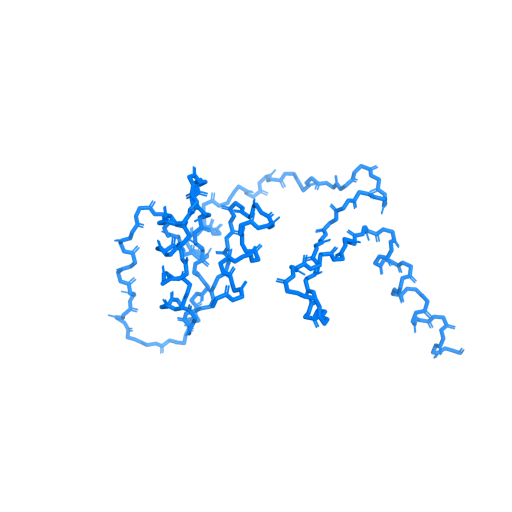AL A 1 105 ? 12.309 6.237 2.097 1.00 86.62 105 VAL A N 1
ATOM 808 C CA . VAL A 1 105 ? 13.502 5.665 1.467 1.00 86.62 105 VAL A CA 1
ATOM 809 C C . VAL A 1 105 ? 13.031 4.717 0.374 1.00 86.62 105 VAL A C 1
ATOM 811 O O . VAL A 1 105 ? 12.336 3.744 0.665 1.00 86.62 105 VAL A O 1
ATOM 814 N N . VAL A 1 106 ? 13.372 5.021 -0.876 1.00 87.56 106 VAL A N 1
ATOM 815 C CA . VAL A 1 106 ? 12.969 4.23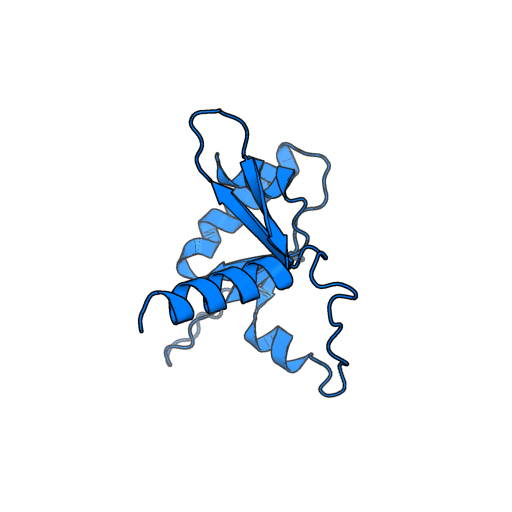6 -2.049 1.00 87.56 106 VAL A CA 1
ATOM 816 C C . VAL A 1 106 ? 14.038 3.191 -2.354 1.00 87.56 106 VAL A C 1
ATOM 818 O O . VAL A 1 106 ? 15.222 3.515 -2.412 1.00 87.56 106 VAL A O 1
ATOM 821 N N . TYR A 1 107 ? 13.615 1.948 -2.561 1.00 85.06 107 TYR A N 1
ATOM 822 C CA . TYR A 1 107 ? 14.482 0.827 -2.912 1.00 85.06 107 TYR A CA 1
ATOM 823 C C . TYR A 1 107 ? 14.207 0.366 -4.339 1.00 85.06 107 TYR A C 1
ATOM 825 O O . TYR A 1 107 ? 13.059 0.354 -4.789 1.00 85.06 107 TYR A O 1
ATOM 833 N N . SER A 1 108 ? 15.266 -0.069 -5.018 1.00 86.06 108 SER A N 1
ATOM 834 C CA . SER A 1 108 ? 15.208 -0.708 -6.331 1.00 86.06 108 SER A CA 1
ATOM 835 C C . SER A 1 108 ? 15.659 -2.169 -6.246 1.00 86.06 108 SER A C 1
ATOM 837 O O . SER A 1 108 ? 16.303 -2.579 -5.272 1.00 86.06 108 SER A O 1
ATOM 839 N N . SER A 1 109 ? 15.333 -2.968 -7.264 1.00 79.31 109 SER A N 1
ATOM 840 C CA . SER A 1 109 ? 15.704 -4.391 -7.300 1.00 79.31 109 SER A CA 1
ATOM 841 C C . SER A 1 109 ? 17.220 -4.600 -7.215 1.00 79.31 109 SER A C 1
ATOM 843 O O . SER A 1 109 ? 17.679 -5.458 -6.464 1.00 79.31 109 SER A O 1
ATOM 845 N N . GLY A 1 110 ? 18.007 -3.782 -7.917 1.00 72.75 110 GLY A N 1
ATOM 846 C CA . GLY A 1 110 ? 19.469 -3.842 -7.905 1.00 72.75 110 GLY A CA 1
ATOM 847 C C . GLY A 1 110 ? 20.051 -3.575 -6.522 1.00 72.75 110 GLY A C 1
ATOM 848 O O . GLY A 1 110 ? 20.874 -4.349 -6.047 1.00 72.75 110 GLY A O 1
ATOM 849 N N . VAL A 1 111 ? 19.563 -2.548 -5.815 1.00 69.94 111 VAL A N 1
ATOM 850 C CA . VAL A 1 111 ? 20.001 -2.246 -4.440 1.00 69.94 111 VAL A CA 1
ATOM 851 C C . VAL A 1 111 ? 19.658 -3.393 -3.486 1.00 69.94 111 VAL A C 1
ATOM 853 O O . VAL A 1 111 ? 20.476 -3.756 -2.637 1.00 69.94 111 VAL A O 1
ATOM 856 N N . LEU A 1 112 ? 18.476 -4.001 -3.630 1.00 67.44 112 LEU A N 1
ATOM 857 C CA . LEU A 1 112 ? 18.062 -5.129 -2.795 1.00 67.44 112 LEU A CA 1
ATOM 858 C C . LEU A 1 112 ? 18.957 -6.361 -3.019 1.00 67.44 112 LEU A C 1
ATOM 860 O O . LEU A 1 112 ? 19.406 -6.979 -2.052 1.00 67.44 112 LEU A O 1
ATOM 864 N N . ILE A 1 113 ? 19.254 -6.685 -4.282 1.00 65.75 113 ILE A N 1
ATOM 865 C CA . ILE A 1 113 ? 20.146 -7.790 -4.664 1.00 65.75 113 ILE A CA 1
ATOM 866 C C . ILE A 1 113 ? 21.564 -7.519 -4.162 1.00 65.75 113 ILE A C 1
ATOM 868 O O . ILE A 1 113 ? 22.157 -8.385 -3.523 1.00 65.75 113 ILE A O 1
ATOM 872 N N . LEU A 1 114 ? 22.086 -6.308 -4.368 1.00 60.94 114 LEU A N 1
ATOM 873 C CA . LEU A 1 114 ? 23.442 -5.946 -3.962 1.00 60.94 114 LEU A CA 1
ATOM 874 C C . LEU A 1 114 ? 23.611 -5.996 -2.442 1.00 60.94 114 LEU A C 1
ATOM 876 O O . LEU A 1 114 ? 24.621 -6.491 -1.960 1.00 60.94 114 LEU A O 1
ATOM 880 N N . THR A 1 115 ? 22.612 -5.551 -1.675 1.00 59.53 115 THR A N 1
ATOM 881 C CA . THR A 1 115 ? 22.645 -5.619 -0.202 1.00 59.53 115 THR A CA 1
ATOM 882 C C . THR A 1 115 ? 22.618 -7.070 0.286 1.00 59.53 115 THR A C 1
ATOM 884 O O . THR A 1 115 ? 23.286 -7.418 1.260 1.00 59.53 115 THR A O 1
ATOM 887 N N . ARG A 1 116 ? 21.875 -7.942 -0.408 1.00 46.72 116 ARG A N 1
ATOM 888 C CA . ARG A 1 116 ? 21.800 -9.375 -0.100 1.00 46.72 116 ARG A CA 1
ATOM 889 C C . ARG A 1 116 ? 23.093 -10.109 -0.485 1.00 46.72 116 ARG A C 1
ATOM 891 O O . ARG A 1 116 ? 23.549 -10.937 0.295 1.00 46.72 116 ARG A O 1
ATOM 898 N N . CYS A 1 117 ? 23.725 -9.744 -1.603 1.00 45.03 117 CYS A N 1
ATOM 899 C CA . CYS A 1 117 ? 25.045 -10.242 -2.006 1.00 45.03 117 CYS A CA 1
ATOM 900 C C . CYS A 1 117 ? 26.172 -9.726 -1.103 1.00 45.03 117 CYS A C 1
ATOM 902 O O . CYS A 1 117 ? 27.017 -10.510 -0.693 1.00 45.03 117 CYS A O 1
ATOM 904 N N . LEU A 1 118 ? 26.174 -8.444 -0.726 1.00 39.25 118 LEU A N 1
ATOM 905 C CA . LEU A 1 118 ? 27.166 -7.871 0.193 1.00 39.25 118 LEU A CA 1
ATOM 906 C C . LEU A 1 118 ? 27.099 -8.522 1.577 1.00 39.25 118 LEU A C 1
ATOM 908 O O . LEU A 1 118 ? 28.135 -8.754 2.188 1.00 39.25 118 LEU A O 1
ATOM 912 N N . ARG A 1 119 ? 25.897 -8.873 2.055 1.00 35.44 119 ARG A N 1
ATOM 913 C CA . ARG A 1 119 ? 25.735 -9.600 3.323 1.00 35.44 119 ARG A CA 1
ATOM 914 C C . ARG A 1 119 ? 26.167 -11.067 3.237 1.00 35.44 119 ARG A C 1
ATOM 916 O O . ARG A 1 119 ? 26.529 -11.631 4.261 1.00 35.44 119 ARG A O 1
ATOM 923 N N . PHE A 1 120 ? 26.151 -11.661 2.044 1.00 31.03 120 PHE A N 1
ATOM 924 C CA . PHE A 1 120 ? 26.689 -13.002 1.800 1.00 31.03 120 PHE A CA 1
ATOM 925 C C . PHE A 1 120 ? 28.221 -12.978 1.667 1.00 31.03 120 PHE A C 1
ATOM 927 O O . PHE A 1 120 ? 28.895 -13.831 2.221 1.00 31.03 120 PHE A O 1
ATOM 934 N N . CYS A 1 121 ? 28.777 -11.943 1.030 1.00 35.81 121 CYS A N 1
ATOM 935 C CA . CYS A 1 121 ? 30.220 -11.774 0.822 1.00 35.81 121 CYS A CA 1
ATOM 936 C C . CYS A 1 121 ? 30.993 -11.358 2.094 1.00 35.81 121 CYS A C 1
ATOM 938 O O . CYS A 1 121 ? 32.213 -11.404 2.107 1.00 35.81 121 CYS A O 1
ATOM 940 N N . PHE A 1 122 ? 30.302 -10.929 3.157 1.00 35.12 122 PHE A N 1
ATOM 941 C CA . PHE A 1 122 ? 30.903 -10.595 4.461 1.00 35.12 122 PHE A CA 1
ATOM 942 C C . PHE A 1 122 ? 30.729 -11.695 5.524 1.00 35.12 122 PHE A C 1
ATOM 944 O O . PHE A 1 122 ? 31.105 -11.487 6.677 1.00 35.12 122 PHE A O 1
ATOM 951 N N . MET A 1 123 ? 30.120 -12.831 5.167 1.00 36.25 123 MET A N 1
ATOM 952 C CA . MET A 1 123 ? 29.993 -14.005 6.044 1.00 36.25 123 MET A CA 1
ATOM 953 C C . MET A 1 123 ? 30.793 -15.224 5.556 1.00 36.25 123 MET A C 1
ATOM 955 O O . MET A 1 123 ? 30.589 -16.313 6.089 1.00 36.25 123 MET A O 1
ATOM 959 N N . GLU A 1 124 ? 31.721 -15.039 4.614 1.00 41.19 124 GLU A N 1
ATOM 960 C CA . GLU A 1 124 ? 32.826 -15.978 4.361 1.00 41.19 124 GLU A CA 1
ATOM 961 C C . GLU A 1 124 ? 34.176 -15.323 4.664 1.00 41.19 124 GLU A C 1
ATOM 963 O O . GLU A 1 124 ? 34.346 -14.132 4.312 1.00 41.19 124 GLU A O 1
#

Organism: Prunus dulcis (NCBI:txid3755)

Radius of gyration: 18.38 Å; Cα contacts (8 Å, |Δi|>4): 117; chains: 1; bounding box: 53×39×31 Å

Mean predicted aligned error: 10.44 Å

Secondary structure (DSSP, 8-state):
-HHHHHHHHHT-SEEEEEGGGHHHHHHHHHHHHHH-SSPPPEEEEE----S---------STTEEEHHHHHHT--TT------SSTTSEEEEEEE--SSSS-EEEEEEHHHHHHHHHHHHHT--

Nearest PDB structures (foldseek):
  7ywk-assembly2_B  TM=6.332E-01  e=9.773E-02  Brevibacillus parabrevis
  4r0m-assembly2_A  TM=6.566E-01  e=1.222E+00  Microcystis aeruginosa PCC 7806
  4r0m-assembly1_B  TM=3.471E-01  e=1.143E+00  Microcystis aeruginosa PCC 7806